Protein AF-J9E808-F1 (afdb_monomer_lite)

Foldseek 3Di:
DDPVVVVVCCVPQVDPVRDDPVRVFQPADADVVGDTHPVCCVVVVVVVVCVQVVDPLNPPDPPNADPLQVVLVVLDAVQLVCVVPPDVDQWAAQHNVDDDDIDGNVPRDHRDCCSVPD

pLDDT: mean 96.7, std 2.63, range [76.44, 98.75]

Organism: Wuchereria bancrofti (NCBI:txid6293)

Structure (mmCIF, N/CA/C/O backbone):
data_AF-J9E808-F1
#
_entry.id   AF-J9E808-F1
#
loop_
_atom_site.group_PDB
_atom_site.id
_atom_site.type_symbol
_atom_site.label_atom_id
_atom_site.label_alt_id
_atom_site.label_comp_id
_atom_site.label_asym_id
_atom_site.label_entity_id
_atom_site.label_seq_id
_atom_site.pdbx_PDB_ins_code
_atom_site.Cartn_x
_atom_site.Cartn_y
_atom_site.Cartn_z
_atom_site.occupancy
_atom_site.B_iso_or_equiv
_atom_site.auth_seq_id
_atom_site.auth_comp_id
_atom_site.auth_asym_id
_atom_site.auth_atom_id
_atom_site.pdbx_PDB_model_num
ATOM 1 N N . MET A 1 1 ? -7.429 -3.090 24.309 1.00 76.44 1 MET A N 1
ATOM 2 C CA . MET A 1 1 ? -7.972 -1.725 24.413 1.00 76.44 1 MET A CA 1
ATOM 3 C C . MET A 1 1 ? -7.744 -1.187 25.818 1.00 76.44 1 MET A C 1
ATOM 5 O O . MET A 1 1 ? -8.018 -1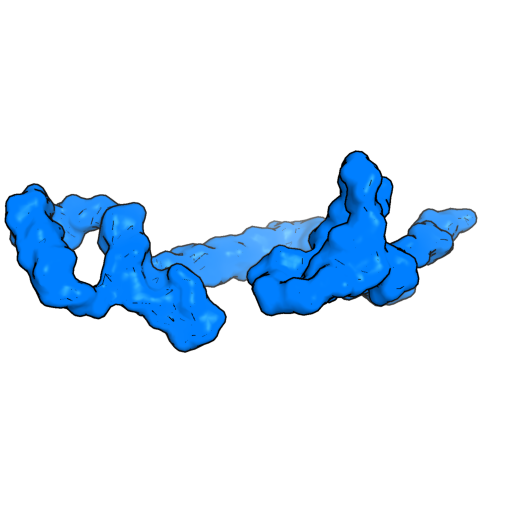.880 26.796 1.00 76.44 1 MET A O 1
ATOM 9 N N . ASN A 1 2 ? -7.256 0.044 25.931 1.00 91.25 2 ASN A N 1
ATOM 10 C CA . ASN A 1 2 ? -6.959 0.714 27.198 1.00 91.25 2 ASN A CA 1
ATOM 11 C C . ASN A 1 2 ? -8.243 0.952 28.056 1.00 91.25 2 ASN A C 1
ATOM 13 O O . ASN A 1 2 ? -9.251 1.420 27.516 1.00 91.25 2 ASN A O 1
ATOM 17 N N . PRO A 1 3 ? -8.252 0.650 29.376 1.00 93.75 3 PRO A N 1
ATOM 18 C CA . PRO A 1 3 ? -9.432 0.825 30.238 1.00 93.75 3 PRO A CA 1
ATOM 19 C C . PRO A 1 3 ? -9.959 2.262 30.337 1.00 93.75 3 PRO A C 1
ATOM 21 O O . PRO A 1 3 ? -11.172 2.467 30.358 1.00 93.75 3 PRO A O 1
ATOM 24 N N . GLN A 1 4 ? -9.071 3.257 30.361 1.00 96.25 4 GLN A N 1
ATOM 25 C CA . GLN A 1 4 ? -9.436 4.672 30.397 1.00 96.25 4 GLN A CA 1
ATOM 26 C C . GLN A 1 4 ? -10.139 5.100 29.098 1.00 96.25 4 GLN A C 1
ATOM 28 O O . GLN A 1 4 ? -11.104 5.862 29.147 1.00 96.25 4 GLN A O 1
ATOM 33 N N . ILE A 1 5 ? -9.713 4.572 27.943 1.00 95.19 5 ILE A N 1
ATOM 34 C CA . ILE A 1 5 ? -10.387 4.806 26.653 1.00 95.19 5 ILE A CA 1
ATOM 35 C C . ILE A 1 5 ? -11.804 4.221 26.672 1.00 95.19 5 ILE A C 1
ATOM 37 O O . ILE A 1 5 ? -12.753 4.905 26.294 1.00 95.19 5 ILE A O 1
ATOM 41 N N . ARG A 1 6 ? -11.979 2.998 27.191 1.00 94.69 6 ARG A N 1
ATOM 42 C CA . ARG A 1 6 ? -13.313 2.381 27.322 1.00 94.69 6 ARG A CA 1
ATOM 43 C C . ARG A 1 6 ? -14.262 3.211 28.183 1.00 94.69 6 ARG A C 1
ATOM 45 O O . ARG A 1 6 ? -15.428 3.365 27.830 1.00 94.69 6 ARG A O 1
ATOM 52 N N . ALA A 1 7 ? -13.768 3.746 29.300 1.00 96.81 7 ALA A N 1
ATOM 53 C CA . ALA A 1 7 ? -14.565 4.590 30.184 1.00 96.81 7 ALA A CA 1
ATOM 54 C C . ALA A 1 7 ? -15.035 5.873 29.476 1.00 96.81 7 ALA A C 1
ATOM 56 O O . ALA A 1 7 ? -16.212 6.219 29.564 1.00 96.81 7 ALA A O 1
ATOM 57 N N . LYS A 1 8 ? -14.151 6.527 28.709 1.00 96.94 8 LYS A N 1
ATOM 58 C CA . LYS A 1 8 ? -14.499 7.714 27.910 1.00 96.94 8 LYS A CA 1
ATOM 59 C C . LYS A 1 8 ? -15.523 7.403 26.819 1.00 96.94 8 LYS A C 1
ATOM 61 O O . LYS A 1 8 ? -16.490 8.143 26.677 1.00 96.94 8 LYS A O 1
ATOM 66 N N . LEU A 1 9 ? -15.361 6.292 26.095 1.00 97.06 9 LEU A N 1
ATOM 67 C CA . LEU A 1 9 ? -16.348 5.859 25.098 1.00 97.06 9 LEU A CA 1
ATOM 68 C C . LEU A 1 9 ? -17.723 5.640 25.730 1.00 97.06 9 LEU A C 1
ATOM 70 O O . LEU A 1 9 ? -18.720 6.123 25.203 1.00 97.06 9 LEU A O 1
ATOM 74 N N . LYS A 1 10 ? -17.779 4.980 26.893 1.00 97.19 10 LYS A N 1
ATOM 75 C CA . LYS A 1 10 ? -19.032 4.786 27.631 1.00 97.19 10 LYS A CA 1
ATOM 76 C C . LYS A 1 10 ? -19.655 6.113 28.073 1.00 97.19 10 LYS A C 1
ATOM 78 O O . LYS A 1 10 ? -20.869 6.246 28.011 1.00 97.19 10 LYS A O 1
ATOM 83 N N . GLN A 1 11 ? -18.853 7.086 28.501 1.00 98.00 11 GLN A N 1
ATOM 84 C CA . GLN A 1 11 ? -19.349 8.409 28.887 1.00 98.00 11 GLN A CA 1
ATOM 85 C C . GLN A 1 11 ? -19.963 9.170 27.702 1.00 98.00 11 GLN A C 1
ATOM 87 O O . GLN A 1 11 ? -20.990 9.817 27.871 1.00 98.00 11 GLN A O 1
ATOM 92 N N . ILE A 1 12 ? -19.336 9.101 26.525 1.00 97.62 12 ILE A N 1
ATOM 93 C CA . ILE A 1 12 ? -19.751 9.860 25.336 1.00 97.62 12 ILE A CA 1
ATOM 94 C C . ILE A 1 12 ? -20.926 9.179 24.623 1.00 97.62 12 ILE A C 1
ATOM 96 O O . ILE A 1 12 ? -21.923 9.826 24.318 1.00 97.62 12 ILE A O 1
ATOM 100 N N . TYR A 1 13 ? -20.822 7.874 24.372 1.00 97.94 13 TYR A N 1
ATOM 101 C CA . TYR A 1 13 ? -21.780 7.130 23.548 1.00 97.94 13 TYR A CA 1
ATOM 102 C C . TYR A 1 13 ? -22.829 6.365 24.367 1.00 97.94 13 TYR A C 1
ATOM 104 O O . TYR A 1 13 ? -23.860 5.960 23.832 1.00 97.94 13 TYR A O 1
ATOM 112 N N . GLY A 1 14 ? -22.604 6.151 25.667 1.00 97.88 14 GLY A N 1
ATOM 113 C CA . GLY A 1 14 ? -23.487 5.388 26.556 1.00 97.88 14 GLY A CA 1
ATOM 114 C C . GLY A 1 14 ? -23.393 3.873 26.356 1.00 97.88 14 GLY A C 1
ATOM 115 O O . GLY A 1 14 ? -23.169 3.135 27.318 1.00 97.88 14 GLY A O 1
ATOM 116 N N . THR A 1 15 ? -23.526 3.410 25.111 1.00 97.25 15 THR A N 1
ATOM 117 C CA . THR A 1 15 ? -23.461 1.994 24.722 1.00 97.25 15 THR A CA 1
ATOM 118 C C . THR A 1 15 ? -22.500 1.785 23.545 1.00 97.25 15 THR A C 1
ATOM 120 O O . THR A 1 15 ? -22.331 2.696 22.732 1.00 97.25 15 THR A O 1
ATOM 123 N N . PRO A 1 16 ? -21.873 0.599 23.417 1.00 95.56 16 PRO A N 1
ATOM 124 C CA . PRO A 1 16 ? -21.029 0.274 22.265 1.00 95.56 16 PRO A CA 1
ATOM 125 C C . PRO A 1 16 ? -21.755 0.380 20.916 1.00 95.56 16 PRO A C 1
ATOM 127 O O . PRO A 1 16 ? -21.148 0.819 19.949 1.00 95.56 16 PRO A O 1
ATOM 130 N N . ASP A 1 17 ? -23.054 0.067 20.863 1.00 97.50 17 ASP A N 1
ATOM 131 C CA . ASP A 1 17 ? -23.856 0.085 19.625 1.00 97.50 17 ASP A CA 1
ATOM 132 C C . ASP A 1 17 ? -23.998 1.478 18.993 1.00 97.50 17 ASP A C 1
ATOM 134 O O . ASP A 1 17 ? -24.355 1.601 17.825 1.00 97.50 17 ASP A O 1
ATOM 138 N N . LYS A 1 18 ? -23.749 2.537 19.771 1.00 98.00 18 LYS A N 1
ATOM 139 C CA . LYS A 1 18 ? -23.790 3.926 19.300 1.00 98.00 18 LYS A CA 1
ATOM 140 C C . LYS A 1 18 ? -22.427 4.448 18.856 1.00 98.00 18 LYS A C 1
ATOM 142 O O . LYS A 1 18 ? -22.361 5.563 18.354 1.00 98.00 18 LYS A O 1
ATOM 147 N N . VAL A 1 19 ? -21.351 3.691 19.079 1.00 97.81 19 VAL A N 1
ATOM 148 C CA . VAL A 1 19 ? -19.999 4.108 18.702 1.00 97.81 19 VAL A CA 1
ATOM 149 C C . VAL A 1 19 ? -19.882 4.086 17.183 1.00 97.81 19 VAL A C 1
ATOM 151 O O . VAL A 1 19 ? -20.104 3.056 16.549 1.00 97.81 19 VAL A O 1
ATOM 154 N N . ASP A 1 20 ? -19.490 5.217 16.602 1.00 98.12 20 ASP A N 1
ATO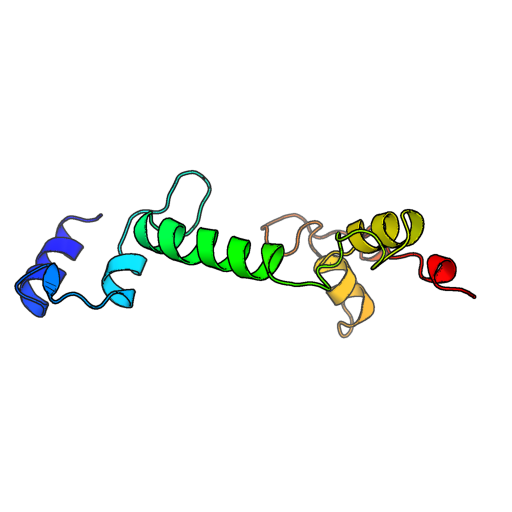M 155 C CA . ASP A 1 20 ? -19.231 5.307 15.168 1.00 98.12 20 ASP A CA 1
ATOM 156 C C . ASP A 1 20 ? -18.152 4.300 14.754 1.00 98.12 20 ASP A C 1
ATOM 158 O O . ASP A 1 20 ? -17.100 4.205 15.394 1.00 98.12 20 ASP A O 1
ATOM 162 N N . LEU A 1 21 ? -18.373 3.591 13.641 1.00 97.50 21 LEU A N 1
ATOM 163 C CA . LEU A 1 21 ? -17.460 2.552 13.145 1.00 97.50 21 LEU A CA 1
ATOM 164 C C . LEU A 1 21 ? -16.007 3.037 13.079 1.00 97.50 21 LEU A C 1
ATOM 166 O O . LEU A 1 21 ? -15.091 2.309 13.456 1.00 97.50 21 LEU A O 1
ATOM 170 N N . PHE A 1 22 ? -15.795 4.268 12.607 1.00 97.44 22 PHE A N 1
ATOM 171 C CA . PHE A 1 22 ? -14.452 4.816 12.463 1.00 97.44 22 PHE A CA 1
ATOM 172 C C . PHE A 1 22 ? -13.752 5.001 13.815 1.00 97.44 22 PHE A C 1
ATOM 174 O O . PHE A 1 22 ? -12.589 4.633 13.968 1.00 97.44 22 PHE A O 1
ATOM 181 N N . VAL A 1 23 ? -14.479 5.511 14.813 1.00 96.94 23 VAL A N 1
ATOM 182 C CA . VAL A 1 23 ? -13.974 5.695 16.179 1.00 96.94 23 VAL A CA 1
ATOM 183 C C . VAL A 1 23 ? -13.685 4.342 16.821 1.00 96.94 23 VAL A C 1
ATOM 185 O O . VAL A 1 23 ? -12.596 4.141 17.352 1.00 96.94 23 VAL A O 1
ATOM 188 N N . GLY A 1 24 ? -14.630 3.402 16.743 1.00 96.19 24 GLY A N 1
ATOM 189 C CA . GLY A 1 24 ? -14.471 2.063 17.306 1.00 96.19 24 GLY A CA 1
ATOM 190 C C . GLY A 1 24 ? -13.290 1.311 16.692 1.00 96.19 24 GLY A C 1
ATOM 191 O O . GLY A 1 24 ? -12.409 0.859 17.418 1.00 96.19 24 GLY A O 1
ATOM 192 N N . GLY A 1 25 ? -13.227 1.246 15.360 1.00 96.19 25 GLY A N 1
ATOM 193 C CA . GLY A 1 25 ? -12.195 0.498 14.640 1.00 96.19 25 GLY A CA 1
ATOM 194 C C . GLY A 1 25 ? -10.775 1.039 14.833 1.00 96.19 25 GLY A C 1
ATOM 195 O O . GLY A 1 25 ? -9.831 0.252 14.874 1.00 96.19 25 GLY A O 1
ATOM 196 N N . LEU A 1 26 ? -10.600 2.357 15.007 1.00 95.44 26 LEU A N 1
ATOM 197 C CA . LEU A 1 26 ? -9.289 2.951 15.310 1.00 95.44 26 LEU A CA 1
ATOM 198 C C . LEU A 1 26 ? -8.806 2.678 16.741 1.00 95.44 26 LEU A C 1
ATOM 200 O O . LEU A 1 26 ? -7.606 2.752 16.999 1.00 95.44 26 LEU A O 1
ATOM 204 N N . LEU A 1 27 ? -9.723 2.420 17.677 1.00 96.12 27 LEU A N 1
ATOM 205 C CA . LEU A 1 27 ? -9.402 2.233 19.097 1.00 96.12 27 LEU A CA 1
ATOM 206 C C . LEU A 1 27 ? -9.133 0.770 19.475 1.00 96.12 27 LEU A C 1
ATOM 208 O O . LEU A 1 27 ? -8.725 0.488 20.607 1.00 96.12 27 LEU A O 1
ATOM 212 N N . GLU A 1 28 ? -9.361 -0.156 18.549 1.00 95.62 28 GLU A N 1
ATOM 213 C CA . GLU A 1 28 ? -8.987 -1.555 18.704 1.00 95.62 28 GLU A CA 1
ATOM 214 C C . GLU A 1 28 ? -7.464 -1.740 18.705 1.00 95.62 28 GLU A C 1
ATOM 216 O O . GLU A 1 28 ? -6.724 -1.018 18.035 1.00 95.62 28 GLU A O 1
ATOM 221 N N . ASP A 1 29 ? -6.982 -2.745 19.442 1.00 95.62 29 ASP A N 1
ATOM 222 C CA . ASP A 1 29 ? -5.558 -3.077 19.408 1.00 95.62 29 ASP A CA 1
ATOM 223 C C . ASP A 1 29 ? -5.210 -3.714 18.048 1.00 95.62 29 ASP A C 1
ATOM 225 O O . ASP A 1 29 ? -5.986 -4.541 17.552 1.00 95.62 29 ASP A O 1
ATOM 229 N N . PRO A 1 30 ? -4.047 -3.395 17.452 1.00 96.81 30 PRO A N 1
ATOM 230 C CA . PRO A 1 30 ? -3.645 -3.980 16.181 1.00 96.81 30 PRO A CA 1
ATOM 231 C C . PRO A 1 30 ? -3.527 -5.508 16.220 1.00 96.81 30 PRO A C 1
ATOM 233 O O . PRO A 1 30 ? -3.065 -6.094 17.202 1.00 96.81 30 PRO A O 1
ATOM 236 N N . VAL A 1 31 ? -3.872 -6.161 15.108 1.00 96.56 31 VAL A N 1
ATOM 237 C CA . VAL A 1 31 ? -3.591 -7.592 14.906 1.00 96.56 31 VAL A CA 1
ATOM 238 C C . VAL A 1 31 ? -2.079 -7.858 14.835 1.00 96.56 31 VAL A C 1
ATOM 240 O O . VAL A 1 31 ? -1.287 -6.963 14.533 1.00 96.56 31 VAL A O 1
ATOM 243 N N . GLN A 1 32 ? -1.648 -9.103 15.076 1.00 95.88 32 GLN A N 1
ATOM 244 C CA . GLN A 1 32 ? -0.223 -9.456 15.008 1.00 95.88 32 GLN A CA 1
ATOM 245 C C . GLN A 1 32 ? 0.384 -9.084 13.648 1.00 95.88 32 GLN A C 1
ATOM 247 O O . GLN A 1 32 ? -0.125 -9.486 12.604 1.00 95.88 32 GLN A O 1
ATOM 252 N N . ARG A 1 33 ? 1.504 -8.346 13.673 1.00 93.75 33 ARG A N 1
ATOM 253 C CA . ARG A 1 33 ? 2.217 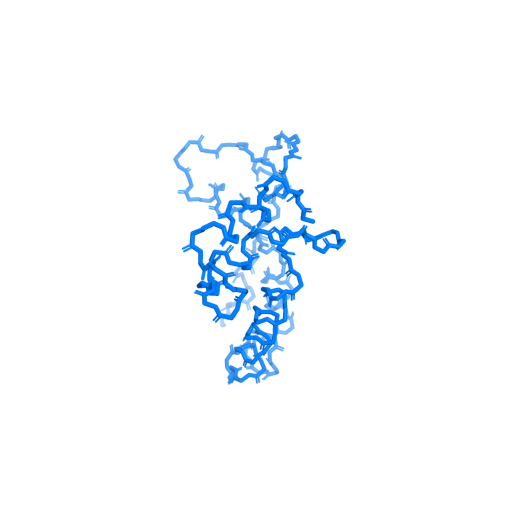-7.836 12.483 1.00 93.75 33 ARG A CA 1
ATOM 254 C C . ARG A 1 33 ? 1.382 -6.905 11.582 1.00 93.75 33 ARG A C 1
ATOM 256 O O . ARG A 1 33 ? 1.785 -6.655 10.449 1.00 93.75 33 ARG A O 1
ATOM 263 N N . GLY A 1 34 ? 0.255 -6.389 12.071 1.00 94.69 34 GLY A N 1
ATOM 264 C CA . GLY A 1 34 ? -0.574 -5.393 11.396 1.00 94.69 34 GLY A CA 1
ATOM 265 C C . GLY A 1 34 ? -0.590 -4.054 12.134 1.00 94.69 34 GLY A C 1
ATOM 266 O O . GLY A 1 34 ? -0.075 -3.928 13.241 1.00 94.69 34 GLY A O 1
ATOM 267 N N . PHE A 1 35 ? -1.208 -3.053 11.506 1.00 94.50 35 PHE A N 1
ATOM 268 C CA . PHE A 1 35 ? -1.369 -1.702 12.065 1.00 94.50 35 PHE A CA 1
ATOM 269 C C . PHE A 1 35 ? -2.821 -1.360 12.424 1.00 94.50 35 PHE A C 1
ATOM 271 O O . PHE A 1 35 ? -3.084 -0.281 12.941 1.00 94.50 35 PHE A O 1
ATOM 278 N N . ILE A 1 36 ? -3.761 -2.262 12.136 1.00 96.62 36 ILE A N 1
ATOM 279 C CA . ILE A 1 36 ? -5.200 -2.063 12.332 1.00 96.62 36 ILE A CA 1
ATOM 280 C C . ILE A 1 36 ? -5.783 -3.175 13.199 1.00 96.62 36 ILE A C 1
ATOM 282 O O . ILE A 1 36 ? -5.255 -4.292 13.221 1.00 96.62 36 ILE A O 1
ATOM 286 N N . GLY A 1 37 ? -6.873 -2.860 13.896 1.00 97.38 37 GLY A N 1
ATOM 287 C CA . GLY A 1 37 ? -7.622 -3.819 14.698 1.00 97.38 37 GLY A CA 1
ATOM 288 C C . GLY A 1 37 ? -8.406 -4.846 13.873 1.00 97.38 37 GLY A C 1
ATOM 289 O O . GLY A 1 37 ? -8.523 -4.716 12.647 1.00 97.38 37 GLY A O 1
ATOM 290 N N . PRO A 1 38 ? -8.934 -5.894 14.528 1.00 97.56 38 PRO A N 1
ATOM 291 C CA . PRO A 1 38 ? -9.654 -6.986 13.879 1.00 97.56 38 PRO A CA 1
ATOM 292 C C . PRO A 1 38 ? -10.871 -6.535 13.061 1.00 97.56 38 PRO A C 1
ATOM 294 O O . PRO A 1 38 ? -11.091 -7.083 11.980 1.00 97.56 38 PRO A O 1
ATOM 297 N N . THR A 1 39 ? -11.631 -5.530 13.507 1.00 97.38 39 THR A N 1
ATOM 298 C CA . THR A 1 39 ? -12.811 -5.047 12.773 1.00 97.38 39 THR A CA 1
ATOM 299 C C . THR A 1 39 ? -12.407 -4.443 11.433 1.00 97.38 39 THR A C 1
ATOM 301 O O . THR A 1 39 ? -12.926 -4.833 10.386 1.00 97.38 39 THR A O 1
ATOM 304 N N . PHE A 1 40 ? -11.417 -3.547 11.422 1.00 98.19 40 PHE A N 1
ATOM 305 C CA . PHE A 1 40 ? -10.908 -2.993 10.169 1.00 98.19 40 PHE A CA 1
ATOM 306 C C . PHE A 1 40 ? -10.181 -4.030 9.319 1.00 98.19 40 PHE A C 1
ATOM 308 O O . PHE A 1 40 ? -10.326 -3.986 8.102 1.00 98.19 40 PHE A O 1
ATOM 315 N N . ALA A 1 41 ? -9.471 -4.997 9.902 1.00 97.69 41 ALA A N 1
ATOM 316 C CA . ALA A 1 41 ? -8.887 -6.094 9.130 1.00 97.69 41 ALA A CA 1
ATOM 317 C C . ALA A 1 41 ? -9.967 -6.905 8.384 1.00 97.69 41 ALA A C 1
ATOM 319 O O . ALA A 1 41 ? -9.803 -7.211 7.202 1.00 97.69 41 ALA A O 1
ATOM 320 N N . CYS A 1 42 ? -11.096 -7.178 9.048 1.00 97.75 42 CYS A N 1
ATOM 321 C CA . CYS A 1 42 ? -12.251 -7.882 8.487 1.00 97.75 42 CYS A CA 1
ATOM 322 C C . CYS A 1 42 ? -12.982 -7.083 7.394 1.00 97.75 42 CYS A C 1
ATOM 324 O O . CYS A 1 42 ? -13.547 -7.664 6.474 1.00 97.75 42 CYS A O 1
ATOM 326 N N . ILE A 1 43 ? -12.960 -5.752 7.451 1.00 98.31 43 ILE A N 1
ATOM 327 C CA . ILE A 1 43 ? -13.589 -4.905 6.427 1.00 98.31 43 ILE A CA 1
ATOM 328 C C . ILE A 1 43 ? -12.638 -4.690 5.242 1.00 98.31 43 ILE A C 1
ATOM 330 O O . ILE A 1 43 ? -13.004 -4.914 4.086 1.00 98.31 43 ILE A O 1
ATOM 334 N N . ILE A 1 44 ? -11.405 -4.271 5.530 1.00 98.19 44 ILE A N 1
ATOM 335 C CA . ILE A 1 44 ? -10.411 -3.851 4.540 1.00 98.19 44 ILE A CA 1
ATOM 336 C C . ILE A 1 44 ? -9.905 -5.049 3.730 1.00 98.19 44 ILE A C 1
ATOM 338 O O . ILE A 1 44 ? -9.865 -4.974 2.503 1.00 98.19 44 ILE A O 1
ATOM 342 N N . GLY A 1 45 ? -9.561 -6.167 4.379 1.00 97.62 45 GLY A N 1
ATOM 343 C CA . GLY A 1 45 ? -8.992 -7.343 3.710 1.00 97.62 45 GLY A CA 1
ATOM 344 C C . GLY A 1 45 ? -9.895 -7.906 2.602 1.00 97.62 45 GLY A C 1
ATOM 345 O O . GLY A 1 45 ? -9.485 -7.927 1.439 1.00 97.62 45 GLY A O 1
ATOM 346 N N . PRO A 1 46 ? -11.146 -8.293 2.913 1.00 98.50 46 PRO A N 1
ATOM 347 C CA . PRO A 1 46 ? -12.107 -8.746 1.913 1.00 98.50 46 PRO A CA 1
ATOM 348 C C . PRO A 1 46 ? -12.425 -7.694 0.850 1.00 98.50 46 PRO A C 1
ATOM 350 O O . PRO A 1 46 ? -12.700 -8.057 -0.291 1.00 98.50 46 PRO A O 1
ATOM 353 N N . GLN A 1 47 ? -12.383 -6.398 1.179 1.00 98.69 47 GLN A N 1
ATOM 354 C CA . GLN A 1 47 ? -12.578 -5.356 0.173 1.00 98.69 47 GLN A CA 1
ATOM 355 C C . GLN A 1 47 ? -11.434 -5.329 -0.849 1.00 98.69 47 GLN A C 1
ATOM 357 O O . GLN A 1 47 ? -11.710 -5.337 -2.046 1.00 98.69 47 GLN A O 1
ATOM 362 N N . PHE A 1 48 ? -10.172 -5.367 -0.407 1.00 98.62 48 PHE A N 1
ATOM 363 C CA . PHE A 1 48 ? -9.021 -5.481 -1.312 1.00 98.62 48 PHE A CA 1
ATOM 364 C C . PHE A 1 48 ? -9.066 -6.768 -2.139 1.00 98.62 48 PHE A C 1
ATOM 366 O O . PHE A 1 48 ? -8.776 -6.732 -3.334 1.00 98.62 48 PHE A O 1
ATOM 373 N N . GLN A 1 49 ? -9.474 -7.888 -1.532 1.00 98.62 49 GLN A N 1
ATOM 374 C CA . GLN A 1 49 ? -9.652 -9.149 -2.247 1.00 98.62 49 GLN A CA 1
ATOM 375 C C . GLN A 1 49 ? -10.701 -9.021 -3.357 1.00 98.62 49 GLN A C 1
ATOM 377 O O . GLN A 1 49 ? -10.410 -9.364 -4.496 1.00 98.6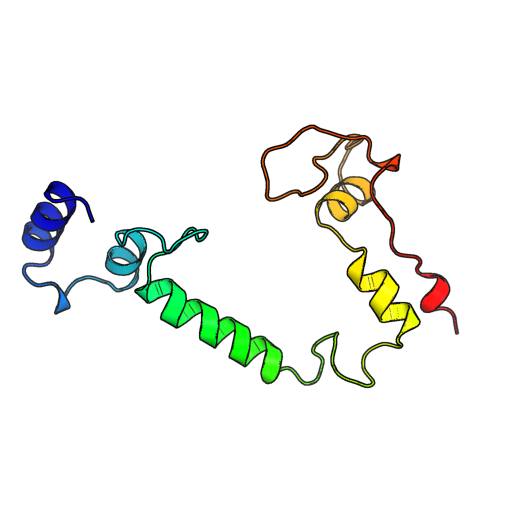2 49 GLN A O 1
ATOM 382 N N . ARG A 1 50 ? -11.899 -8.502 -3.054 1.00 98.75 50 ARG A N 1
ATOM 383 C CA . ARG A 1 50 ? -12.960 -8.320 -4.058 1.00 98.75 50 ARG A CA 1
ATOM 384 C C . ARG A 1 50 ? -12.522 -7.399 -5.192 1.00 98.75 50 ARG A C 1
ATOM 386 O O . ARG A 1 50 ? -12.825 -7.690 -6.341 1.00 98.75 50 ARG A O 1
ATOM 393 N N . THR A 1 51 ? -11.804 -6.317 -4.882 1.00 98.62 51 THR A N 1
ATOM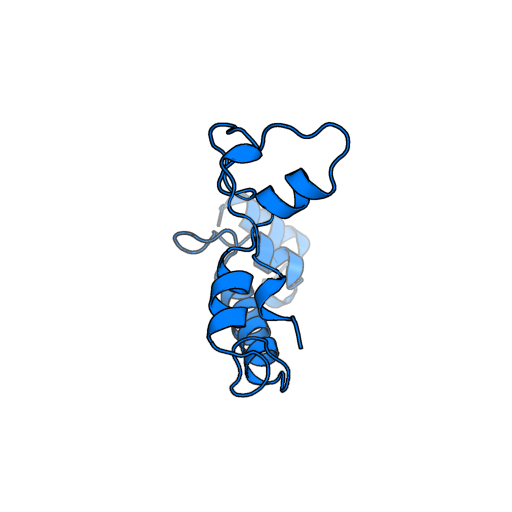 394 C CA . THR A 1 51 ? -11.271 -5.408 -5.905 1.00 98.62 51 THR A CA 1
ATOM 395 C C . THR A 1 51 ? -10.260 -6.113 -6.808 1.00 98.62 51 THR A C 1
ATOM 397 O O . THR A 1 51 ? -10.316 -5.934 -8.017 1.00 98.62 51 THR A O 1
ATOM 400 N N . ARG A 1 52 ? -9.367 -6.939 -6.248 1.00 98.50 52 ARG A N 1
ATOM 401 C CA . ARG A 1 52 ? -8.405 -7.731 -7.026 1.00 98.50 52 ARG A CA 1
ATOM 402 C C . ARG A 1 52 ? -9.098 -8.788 -7.887 1.00 98.50 52 ARG A C 1
ATOM 404 O O . ARG A 1 52 ? -8.881 -8.835 -9.089 1.00 98.50 52 ARG A O 1
ATOM 411 N N . ASP A 1 53 ? -9.907 -9.639 -7.260 1.00 98.38 53 ASP A N 1
ATOM 412 C CA . ASP A 1 53 ? -10.511 -10.816 -7.895 1.00 98.38 53 ASP A CA 1
ATOM 413 C C . ASP A 1 53 ? -11.601 -10.417 -8.909 1.00 98.38 53 ASP A C 1
ATOM 415 O O . ASP A 1 53 ? -11.858 -11.141 -9.867 1.00 98.38 53 ASP A O 1
ATOM 419 N N . GLY A 1 54 ? -12.244 -9.262 -8.706 1.00 98.31 54 GLY A N 1
ATOM 420 C CA . GLY A 1 54 ? -13.262 -8.708 -9.599 1.00 98.31 54 GLY A CA 1
ATOM 421 C C . GLY A 1 54 ? -12.716 -7.843 -10.740 1.00 98.31 54 GLY A C 1
ATOM 422 O O . GLY A 1 54 ? -13.487 -7.456 -11.619 1.00 98.31 54 GLY A O 1
ATOM 423 N N . ASP A 1 55 ? -11.419 -7.526 -10.750 1.00 98.62 55 ASP A N 1
ATOM 424 C CA . ASP A 1 55 ? -10.812 -6.727 -11.811 1.00 98.62 55 ASP A CA 1
ATOM 425 C C . ASP A 1 55 ? -10.354 -7.620 -12.968 1.00 98.62 55 ASP A C 1
ATOM 427 O O . ASP A 1 55 ? -9.362 -8.349 -12.893 1.00 98.62 55 ASP A O 1
ATOM 431 N N . ARG A 1 56 ? -11.067 -7.516 -14.094 1.00 98.31 56 ARG A N 1
ATOM 432 C CA . ARG A 1 56 ? -10.718 -8.220 -15.333 1.00 98.31 56 ARG A CA 1
ATOM 433 C C . ARG A 1 56 ? -9.303 -7.881 -15.813 1.00 98.31 56 ARG A C 1
ATOM 435 O O . ARG A 1 56 ? -8.655 -8.740 -16.407 1.00 98.31 56 ARG A O 1
ATOM 442 N N . PHE A 1 57 ? -8.828 -6.666 -15.558 1.00 98.31 57 PHE A N 1
ATOM 443 C CA . PHE A 1 57 ? -7.514 -6.171 -15.958 1.00 98.31 57 PHE A CA 1
ATOM 444 C C . PHE A 1 57 ? -6.472 -6.233 -14.839 1.00 98.31 57 PHE A C 1
ATOM 446 O O . PHE A 1 57 ? -5.401 -5.640 -14.986 1.00 98.31 57 PHE A O 1
ATOM 453 N N . TYR A 1 58 ? -6.741 -6.966 -13.750 1.00 98.50 58 TYR A N 1
ATOM 454 C CA . TYR A 1 58 ? -5.742 -7.162 -12.709 1.00 98.50 58 TYR A CA 1
ATOM 455 C C . TYR A 1 58 ? -4.441 -7.676 -13.331 1.00 98.50 58 TYR A C 1
ATOM 457 O O . TYR A 1 58 ? -4.450 -8.634 -14.102 1.00 98.50 58 TYR A O 1
ATOM 465 N N . TYR A 1 59 ? -3.321 -7.019 -13.027 1.00 98.06 59 TYR A N 1
ATOM 466 C CA . TYR A 1 59 ? -2.095 -7.157 -13.820 1.00 98.0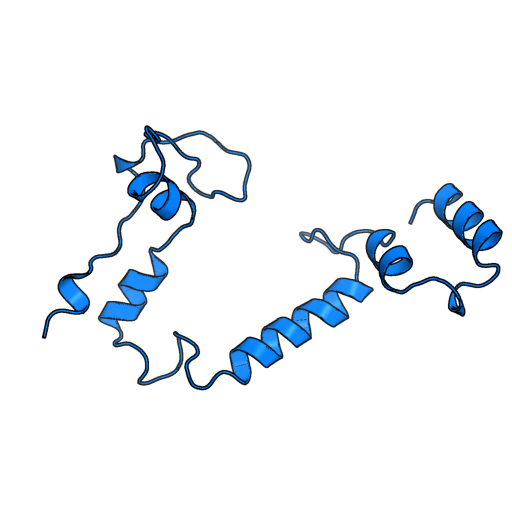6 59 TYR A CA 1
ATOM 467 C C . TYR A 1 59 ? -1.540 -8.589 -13.875 1.00 98.06 59 TYR A C 1
ATOM 469 O O . TYR A 1 59 ? -0.876 -8.937 -14.844 1.00 98.06 59 TYR A O 1
ATOM 477 N N . GLU A 1 60 ? -1.817 -9.430 -12.874 1.00 97.75 60 GLU A N 1
ATOM 478 C CA . GLU A 1 60 ? -1.382 -10.835 -12.854 1.00 97.75 60 GLU A CA 1
ATOM 479 C C . GLU A 1 60 ? -2.334 -11.790 -13.591 1.00 97.75 60 GLU A C 1
ATOM 481 O O . GLU A 1 60 ? -2.022 -12.977 -13.715 1.00 97.75 60 GLU A O 1
ATOM 486 N N . ASN A 1 61 ? -3.475 -11.306 -14.090 1.00 98.00 61 ASN A N 1
ATOM 487 C CA . ASN A 1 61 ? -4.409 -12.135 -14.840 1.00 98.00 61 ASN A CA 1
ATOM 488 C C . ASN A 1 61 ? -3.775 -12.612 -16.161 1.00 98.00 61 ASN A C 1
ATOM 490 O O . ASN A 1 61 ? -3.078 -11.845 -16.840 1.00 98.00 61 ASN A O 1
ATOM 494 N N . PRO A 1 62 ? -4.039 -13.865 -16.580 1.00 97.06 62 PRO A N 1
ATOM 495 C CA . PRO A 1 62 ? -3.551 -14.384 -17.851 1.00 97.06 62 PRO A CA 1
ATOM 496 C C . PRO A 1 62 ? -3.967 -13.500 -19.032 1.00 97.06 62 PRO A C 1
ATOM 498 O O . PRO A 1 62 ? -5.126 -13.112 -19.152 1.00 97.06 62 PRO A O 1
ATOM 501 N N . GLY A 1 63 ? -3.020 -13.210 -19.923 1.00 95.69 63 GLY A N 1
ATOM 502 C CA . GLY A 1 63 ? -3.270 -12.425 -21.133 1.00 95.69 63 GLY A CA 1
ATOM 503 C C . GLY A 1 63 ? -3.193 -10.905 -20.961 1.00 95.69 63 GLY A C 1
ATOM 504 O O . GLY A 1 63 ? -3.222 -10.215 -21.973 1.00 95.69 63 GLY A O 1
ATOM 505 N N . ILE A 1 64 ? -3.044 -10.375 -19.737 1.00 98.00 64 ILE A N 1
ATOM 506 C CA . ILE A 1 64 ? -2.832 -8.929 -19.522 1.00 98.00 64 ILE A CA 1
ATOM 507 C C . ILE A 1 64 ? -1.387 -8.531 -19.834 1.00 98.00 64 ILE A C 1
ATOM 509 O O . ILE A 1 64 ? -1.146 -7.590 -20.584 1.00 98.00 64 ILE A O 1
ATOM 513 N N . PHE A 1 65 ? -0.426 -9.279 -19.293 1.00 98.25 65 PHE A N 1
ATOM 514 C CA . PHE A 1 65 ? 0.998 -9.100 -19.563 1.00 98.25 65 PHE A CA 1
ATOM 515 C C . PHE A 1 65 ? 1.651 -10.436 -19.910 1.00 98.25 65 PHE A C 1
ATOM 517 O O . PHE A 1 65 ? 1.241 -11.503 -19.444 1.00 98.25 65 PHE A O 1
ATOM 524 N N . THR A 1 66 ? 2.716 -10.384 -20.711 1.00 97.88 66 THR A N 1
ATOM 525 C CA . THR A 1 66 ? 3.560 -11.559 -20.944 1.00 97.88 66 THR A CA 1
ATOM 526 C C . THR A 1 66 ? 4.334 -11.923 -19.677 1.00 97.88 66 THR A C 1
ATOM 528 O O . THR A 1 66 ? 4.564 -11.099 -18.788 1.00 97.88 66 THR A O 1
ATOM 531 N N . ARG A 1 67 ? 4.828 -13.164 -19.595 1.00 97.56 67 ARG A N 1
ATOM 532 C CA . ARG A 1 67 ? 5.675 -13.593 -18.470 1.00 97.56 67 ARG A CA 1
ATOM 533 C C . ARG A 1 67 ? 6.916 -12.708 -18.297 1.00 97.56 67 ARG A C 1
ATOM 535 O O . ARG A 1 67 ? 7.307 -12.438 -17.165 1.00 97.56 67 ARG A O 1
ATOM 542 N N . ALA A 1 68 ? 7.527 -12.273 -19.401 1.00 97.88 68 ALA A N 1
ATOM 543 C CA . ALA A 1 68 ? 8.692 -11.391 -19.369 1.00 97.88 68 ALA A CA 1
ATOM 544 C C . ALA A 1 68 ? 8.332 -10.020 -18.780 1.00 97.88 68 ALA A C 1
ATOM 546 O O . ALA A 1 68 ? 9.026 -9.533 -17.895 1.00 97.88 68 ALA A O 1
ATOM 547 N N . GLN A 1 69 ? 7.204 -9.449 -19.198 1.00 98.38 69 GLN A N 1
ATOM 548 C CA . GLN A 1 69 ? 6.689 -8.185 -18.673 1.00 98.38 69 GLN A CA 1
ATOM 549 C C . GLN A 1 69 ? 6.345 -8.276 -17.177 1.00 98.38 69 GLN A C 1
ATOM 551 O O . GLN A 1 69 ? 6.730 -7.402 -16.405 1.00 98.38 69 GLN A O 1
ATOM 556 N N . LEU A 1 70 ? 5.711 -9.366 -16.727 1.00 98.25 70 LEU A N 1
ATOM 557 C CA . LEU A 1 70 ? 5.399 -9.583 -15.307 1.00 98.25 70 LEU A CA 1
ATOM 558 C C . LEU A 1 70 ? 6.645 -9.660 -14.417 1.00 98.25 70 LEU A C 1
ATOM 560 O O . LEU A 1 70 ? 6.629 -9.158 -13.292 1.00 98.25 70 LEU A O 1
ATOM 564 N N . ILE A 1 71 ? 7.728 -10.275 -14.907 1.00 98.19 71 ILE A N 1
ATOM 565 C CA . ILE A 1 71 ? 9.012 -10.301 -14.191 1.00 98.19 71 ILE A CA 1
ATOM 566 C C . ILE A 1 71 ? 9.534 -8.877 -13.985 1.00 98.19 71 ILE A C 1
ATOM 568 O O . ILE A 1 71 ? 10.007 -8.564 -12.895 1.00 98.19 71 ILE A O 1
ATOM 572 N N . GLU A 1 72 ? 9.413 -8.011 -14.992 1.00 98.38 72 GLU A N 1
ATOM 573 C CA . GLU A 1 72 ? 9.855 -6.618 -14.897 1.00 98.38 72 GLU A CA 1
ATOM 574 C C . GLU A 1 72 ? 8.937 -5.767 -14.006 1.00 98.38 72 GLU A C 1
ATOM 576 O O . GLU A 1 72 ? 9.441 -5.035 -13.156 1.00 98.38 72 GLU A O 1
ATOM 581 N N . ILE A 1 73 ? 7.608 -5.920 -14.093 1.00 98.06 73 ILE A N 1
ATOM 582 C CA . ILE A 1 73 ? 6.650 -5.221 -13.210 1.00 98.06 73 ILE A CA 1
ATOM 583 C C . ILE A 1 73 ? 6.931 -5.539 -11.736 1.00 98.06 73 ILE A C 1
ATOM 585 O O . ILE A 1 73 ? 6.925 -4.639 -10.896 1.00 98.06 73 ILE A O 1
ATOM 589 N N . ARG A 1 74 ? 7.247 -6.795 -11.399 1.00 97.31 74 ARG A N 1
ATOM 590 C CA . ARG A 1 74 ? 7.562 -7.210 -10.018 1.00 97.31 74 ARG A CA 1
ATOM 591 C C . ARG A 1 74 ? 8.863 -6.622 -9.462 1.00 97.31 74 ARG A C 1
ATOM 593 O O . ARG A 1 74 ? 9.072 -6.685 -8.254 1.00 97.31 74 ARG A O 1
ATOM 600 N N . LYS A 1 75 ? 9.730 -6.039 -10.300 1.00 97.56 75 LYS A N 1
ATOM 601 C CA . LYS A 1 75 ? 10.906 -5.273 -9.840 1.00 97.56 75 LYS A CA 1
ATOM 602 C C . LYS A 1 75 ? 10.552 -3.853 -9.400 1.00 97.56 75 LYS A C 1
ATOM 604 O O . LYS A 1 75 ? 11.389 -3.194 -8.781 1.00 97.56 75 LYS A O 1
ATOM 609 N N . SER A 1 76 ? 9.354 -3.368 -9.736 1.00 97.06 76 SER A N 1
ATOM 610 C CA . SER A 1 76 ? 8.906 -2.032 -9.351 1.00 97.06 76 SER A CA 1
ATOM 611 C C . SER A 1 76 ? 8.941 -1.851 -7.831 1.00 97.06 76 SER A C 1
ATOM 613 O O . SER A 1 76 ? 8.679 -2.765 -7.049 1.00 97.06 76 SER A O 1
ATOM 615 N N . SER A 1 77 ? 9.311 -0.650 -7.398 1.00 97.62 77 SER A N 1
ATOM 616 C CA . SER A 1 77 ? 9.307 -0.273 -5.988 1.00 97.62 77 SER A CA 1
ATOM 617 C C . SER A 1 77 ? 9.051 1.221 -5.859 1.00 97.62 77 SER A C 1
ATOM 619 O O . SER A 1 77 ? 9.453 2.004 -6.722 1.00 97.62 77 SER A O 1
ATOM 621 N N . PHE A 1 78 ? 8.426 1.637 -4.757 1.00 97.12 78 PHE A N 1
ATOM 622 C CA . PHE A 1 78 ? 8.228 3.063 -4.487 1.00 97.12 78 PHE A CA 1
ATOM 623 C C . PHE A 1 78 ? 9.571 3.800 -4.339 1.00 97.12 78 PHE A C 1
ATOM 625 O O . PHE A 1 78 ? 9.711 4.936 -4.772 1.00 97.12 78 PHE A O 1
ATOM 632 N N . SER A 1 79 ? 10.603 3.121 -3.828 1.00 97.69 79 SER A N 1
ATOM 633 C CA . SER A 1 79 ? 11.970 3.650 -3.782 1.00 97.69 79 SER A CA 1
ATOM 634 C C . SER A 1 79 ? 12.520 3.966 -5.177 1.00 97.69 79 SER A C 1
ATOM 636 O O . SER A 1 79 ? 13.142 5.009 -5.359 1.00 97.69 79 SER A O 1
ATOM 638 N N . ARG A 1 80 ? 12.267 3.109 -6.178 1.00 97.81 80 ARG A N 1
ATOM 639 C CA . ARG A 1 80 ? 12.659 3.382 -7.570 1.00 97.81 80 ARG A CA 1
ATOM 640 C C . ARG A 1 80 ? 11.874 4.549 -8.157 1.00 97.81 80 ARG A C 1
ATOM 642 O O . ARG A 1 80 ? 12.484 5.419 -8.767 1.00 97.81 80 ARG A O 1
ATOM 649 N N . LEU A 1 81 ? 10.565 4.605 -7.899 1.00 97.31 81 LEU A N 1
ATOM 650 C CA . LEU A 1 81 ? 9.704 5.709 -8.332 1.00 97.31 81 LEU A CA 1
ATOM 651 C C . LEU A 1 81 ? 10.251 7.065 -7.859 1.00 97.31 81 LEU A C 1
ATOM 653 O O . LEU A 1 81 ? 10.348 7.994 -8.659 1.00 97.31 81 LEU A O 1
ATOM 657 N N . LEU A 1 82 ? 10.659 7.154 -6.589 1.00 97.06 82 LEU A N 1
ATOM 658 C CA . LEU A 1 82 ? 11.280 8.355 -6.025 1.00 97.06 82 LEU A CA 1
ATOM 659 C C . LEU A 1 82 ? 12.630 8.678 -6.679 1.00 97.06 82 LEU A C 1
ATOM 661 O O . LEU A 1 82 ? 12.909 9.840 -6.940 1.00 97.06 82 LEU A O 1
ATOM 665 N N . CYS A 1 83 ? 13.458 7.672 -6.962 1.00 97.81 83 CYS A N 1
ATOM 666 C CA . CYS A 1 83 ? 14.743 7.877 -7.630 1.00 97.81 83 CYS A CA 1
ATOM 667 C C . CYS A 1 83 ? 14.616 8.346 -9.089 1.00 97.81 83 CYS A C 1
ATOM 669 O O . CYS A 1 83 ? 15.499 9.049 -9.567 1.00 97.81 83 CYS A O 1
ATOM 671 N N . ASP A 1 84 ? 13.581 7.916 -9.817 1.00 97.06 84 ASP A N 1
ATOM 672 C CA . ASP A 1 84 ? 13.371 8.306 -11.221 1.00 97.06 84 ASP A CA 1
ATOM 673 C C . ASP A 1 84 ? 12.731 9.689 -11.373 1.00 97.06 84 ASP A C 1
ATOM 675 O O . ASP A 1 84 ? 12.973 10.358 -12.372 1.00 97.06 84 ASP A O 1
ATOM 679 N N . ASN A 1 85 ? 11.901 10.105 -10.409 1.00 97.25 85 ASN A N 1
ATOM 680 C CA . ASN A 1 85 ? 11.012 11.264 -10.570 1.00 97.25 85 ASN A CA 1
ATOM 681 C C . ASN A 1 85 ? 11.178 12.335 -9.483 1.00 97.25 85 ASN A C 1
ATOM 683 O O . ASN A 1 85 ? 10.492 13.351 -9.522 1.00 97.25 85 ASN A O 1
ATOM 687 N N . GLY A 1 86 ? 12.014 12.096 -8.473 1.00 95.25 86 GLY A N 1
ATOM 688 C CA . GLY A 1 86 ? 12.215 13.025 -7.367 1.00 95.25 86 GLY A CA 1
ATOM 689 C C . GLY A 1 86 ? 13.302 14.056 -7.648 1.00 95.25 86 GLY A C 1
ATOM 690 O O . GLY A 1 86 ? 14.394 13.713 -8.105 1.00 95.25 86 GLY A O 1
ATOM 691 N N . ASP A 1 87 ? 13.044 15.308 -7.279 1.00 94.75 87 ASP A N 1
ATOM 692 C CA . ASP A 1 87 ? 14.013 16.394 -7.415 1.00 94.75 87 ASP A CA 1
ATOM 693 C C . ASP A 1 87 ? 15.242 16.154 -6.530 1.00 94.75 87 ASP A C 1
ATOM 695 O O . ASP A 1 87 ? 15.154 16.115 -5.301 1.00 94.75 87 ASP A O 1
ATOM 699 N N . ASN A 1 88 ? 16.413 16.010 -7.156 1.00 94.50 88 ASN A N 1
ATOM 700 C CA . ASN A 1 88 ? 17.700 15.810 -6.480 1.00 94.50 88 ASN A CA 1
ATOM 701 C C . ASN A 1 88 ? 17.732 14.623 -5.487 1.00 94.50 88 ASN A C 1
ATOM 703 O O . ASN A 1 88 ? 18.563 14.590 -4.572 1.00 94.50 88 ASN A O 1
ATOM 707 N N . ILE A 1 89 ? 16.870 13.614 -5.669 1.00 96.81 89 ILE A N 1
ATOM 708 C CA . ILE A 1 89 ? 16.877 12.395 -4.850 1.00 96.81 89 ILE A CA 1
ATOM 709 C C . ILE A 1 89 ? 17.943 11.430 -5.376 1.00 96.81 89 ILE A C 1
ATOM 711 O O . ILE A 1 89 ? 17.800 10.815 -6.426 1.00 96.81 89 ILE A O 1
ATOM 715 N N . SER A 1 90 ? 19.017 11.253 -4.605 1.00 97.06 90 SER A N 1
ATOM 716 C CA . SER A 1 90 ? 20.108 10.315 -4.926 1.00 97.06 90 SER A CA 1
ATOM 717 C C . SER A 1 90 ? 20.184 9.110 -3.986 1.00 97.06 90 SER A C 1
ATOM 719 O O . SER A 1 90 ? 20.876 8.129 -4.280 1.00 97.06 90 SER A O 1
ATOM 721 N N . ARG A 1 91 ? 19.480 9.163 -2.849 1.00 97.81 91 ARG A N 1
ATOM 722 C CA . ARG A 1 91 ? 19.459 8.099 -1.843 1.00 97.81 91 ARG A CA 1
ATOM 723 C C . ARG A 1 91 ? 18.053 7.873 -1.312 1.00 97.81 91 ARG A C 1
ATOM 725 O O . ARG A 1 91 ? 17.334 8.826 -1.033 1.00 97.81 91 ARG A O 1
ATOM 732 N N . VAL A 1 92 ? 17.705 6.607 -1.115 1.00 97.56 92 VAL A N 1
ATOM 733 C CA . VAL A 1 92 ? 16.391 6.143 -0.642 1.00 97.56 92 VAL A CA 1
ATOM 734 C C . VAL A 1 92 ? 16.569 4.910 0.249 1.00 97.56 92 VAL A C 1
ATOM 736 O O . VAL A 1 92 ? 17.580 4.214 0.121 1.00 97.56 92 VAL A O 1
ATOM 739 N N . PRO A 1 93 ? 15.627 4.582 1.147 1.00 97.25 93 PRO A N 1
ATOM 740 C CA . PRO A 1 93 ? 15.623 3.265 1.778 1.00 97.25 93 PRO A CA 1
ATOM 741 C C . PRO A 1 93 ? 15.312 2.185 0.729 1.00 97.25 93 PRO A C 1
ATOM 743 O O . PRO A 1 93 ? 14.624 2.442 -0.261 1.00 97.25 93 PRO A O 1
ATOM 746 N N . ARG A 1 94 ? 15.775 0.948 0.947 1.00 95.62 94 ARG A N 1
ATOM 747 C CA . ARG A 1 94 ? 15.450 -0.176 0.044 1.00 95.62 94 ARG A CA 1
ATOM 748 C C . ARG A 1 94 ? 13.944 -0.465 -0.006 1.00 95.62 94 ARG A C 1
ATOM 750 O O . ARG A 1 94 ? 13.413 -0.731 -1.076 1.00 95.62 94 ARG A O 1
ATOM 757 N N . GLU A 1 95 ? 13.274 -0.399 1.141 1.00 95.69 95 GLU A N 1
ATOM 758 C CA . GLU A 1 95 ? 11.827 -0.576 1.282 1.00 95.69 95 GLU A CA 1
ATOM 759 C C . GLU A 1 95 ? 11.222 0.735 1.805 1.00 95.69 95 GLU A C 1
ATOM 761 O O . GLU A 1 95 ? 11.356 1.041 2.985 1.00 95.69 95 GLU A O 1
ATOM 766 N N . ALA A 1 96 ? 10.562 1.520 0.946 1.00 95.81 96 ALA A N 1
ATOM 767 C CA . ALA A 1 96 ? 10.089 2.873 1.282 1.00 95.81 96 ALA A CA 1
ATOM 768 C C . ALA A 1 96 ? 9.136 2.966 2.487 1.00 95.81 96 ALA A C 1
ATOM 770 O O . ALA A 1 96 ? 9.094 3.992 3.156 1.00 95.81 96 ALA A O 1
ATOM 771 N N . PHE A 1 97 ? 8.388 1.900 2.780 1.00 95.19 97 PHE A N 1
ATOM 772 C CA . PHE A 1 97 ? 7.449 1.856 3.907 1.00 95.19 97 PHE A CA 1
ATOM 773 C C . PHE A 1 97 ? 8.080 1.365 5.217 1.00 95.19 97 PHE A C 1
ATOM 775 O O . PHE A 1 97 ? 7.378 1.204 6.214 1.00 95.19 97 PHE A O 1
ATOM 782 N N . ARG A 1 98 ? 9.391 1.095 5.233 1.00 93.50 98 ARG A N 1
ATOM 783 C CA . ARG A 1 98 ? 10.128 0.678 6.427 1.00 93.50 98 ARG A CA 1
ATOM 784 C C . ARG A 1 98 ? 11.212 1.688 6.759 1.00 93.50 98 ARG A C 1
ATOM 786 O O . ARG A 1 98 ? 11.892 2.215 5.883 1.00 93.50 98 ARG A O 1
ATOM 793 N N . ILE A 1 99 ? 11.412 1.903 8.054 1.00 90.75 99 ILE A N 1
ATOM 794 C CA . ILE A 1 99 ? 12.563 2.658 8.541 1.00 90.75 99 ILE A CA 1
ATOM 795 C C . ILE A 1 99 ? 13.803 1.792 8.319 1.00 90.75 99 ILE A C 1
ATOM 797 O O . ILE A 1 99 ? 13.850 0.638 8.746 1.00 90.75 99 ILE A O 1
ATOM 801 N N . GLY A 1 100 ? 14.805 2.339 7.641 1.00 91.19 100 GLY A N 1
ATOM 802 C CA . GLY A 1 100 ? 16.012 1.603 7.301 1.00 91.19 100 GLY A CA 1
ATOM 803 C C . GLY A 1 100 ? 17.120 2.508 6.788 1.00 91.19 100 GLY A C 1
ATOM 804 O O . GLY A 1 100 ? 16.951 3.718 6.641 1.00 91.19 100 GLY A O 1
ATOM 805 N N . GLN A 1 101 ? 18.278 1.907 6.523 1.00 94.06 101 GLN A N 1
ATOM 806 C CA . GLN A 1 101 ? 19.426 2.630 5.990 1.00 94.06 101 GLN A CA 1
ATOM 807 C C . GLN A 1 101 ? 19.166 3.123 4.562 1.00 94.06 101 GLN A C 1
ATOM 809 O O . GLN A 1 101 ? 18.609 2.410 3.724 1.00 94.06 101 GLN A O 1
ATOM 814 N N . MET A 1 102 ? 19.637 4.337 4.287 1.00 96.88 102 MET A N 1
ATOM 815 C CA . MET A 1 102 ? 19.563 4.960 2.970 1.00 96.88 102 MET A CA 1
ATOM 816 C C . MET A 1 102 ? 20.656 4.399 2.058 1.00 96.88 102 MET A C 1
ATOM 818 O O . MET A 1 102 ? 21.846 4.504 2.367 1.00 96.88 102 MET A O 1
ATOM 822 N N . ILE A 1 103 ? 20.269 3.873 0.902 1.00 97.50 103 ILE A N 1
ATOM 823 C CA . ILE A 1 103 ? 21.171 3.351 -0.131 1.00 97.50 103 ILE A CA 1
ATOM 824 C C . ILE A 1 103 ? 21.135 4.237 -1.375 1.00 97.50 103 ILE A C 1
ATOM 826 O O . ILE A 1 103 ? 20.236 5.060 -1.527 1.00 97.50 103 ILE A O 1
ATOM 830 N N . SER A 1 104 ? 22.138 4.108 -2.243 1.00 97.94 104 SER A N 1
ATOM 831 C CA . SER A 1 104 ? 22.182 4.870 -3.495 1.00 97.94 104 SER A CA 1
ATOM 832 C C . SER A 1 104 ? 21.072 4.419 -4.444 1.00 97.94 104 SER A C 1
ATOM 834 O O . SER A 1 104 ? 20.814 3.221 -4.574 1.00 97.94 104 SER A O 1
ATOM 836 N N . CYS A 1 105 ? 20.468 5.362 -5.170 1.00 97.69 105 CYS A N 1
ATOM 837 C CA . CYS A 1 105 ? 19.500 5.074 -6.230 1.00 97.69 105 CYS A CA 1
ATOM 838 C C . CYS A 1 105 ? 20.050 4.139 -7.321 1.00 97.69 105 CYS A C 1
ATOM 840 O O . CYS A 1 105 ? 19.279 3.412 -7.945 1.00 97.69 105 CYS A O 1
ATOM 842 N N . ALA A 1 106 ? 21.372 4.098 -7.518 1.00 97.19 106 ALA A N 1
ATOM 843 C CA . ALA A 1 106 ? 22.025 3.167 -8.441 1.00 97.19 106 ALA A CA 1
ATOM 844 C C . ALA A 1 106 ? 21.911 1.691 -8.006 1.00 97.19 106 ALA A C 1
ATOM 846 O O . ALA A 1 106 ? 22.083 0.790 -8.818 1.00 97.19 106 ALA A O 1
ATOM 847 N N . GLN A 1 107 ? 21.622 1.428 -6.727 1.00 97.19 107 GLN A N 1
ATOM 848 C CA . GLN A 1 107 ? 21.473 0.078 -6.170 1.00 97.19 107 GLN A CA 1
ATOM 849 C C . GLN A 1 107 ? 20.011 -0.402 -6.148 1.00 97.19 107 GLN A C 1
ATOM 851 O O . GLN A 1 107 ? 19.732 -1.504 -5.663 1.00 97.19 107 GLN A O 1
ATOM 856 N N . ILE A 1 108 ? 19.074 0.428 -6.616 1.00 97.69 108 ILE A N 1
ATOM 857 C CA . ILE A 1 108 ? 17.653 0.098 -6.711 1.00 97.69 108 ILE A CA 1
ATOM 858 C C . ILE A 1 108 ? 17.361 -0.422 -8.118 1.00 97.69 108 ILE A C 1
ATOM 860 O O . ILE A 1 108 ? 17.602 0.280 -9.100 1.00 97.69 108 ILE A O 1
ATOM 864 N N . SER A 1 109 ? 16.812 -1.636 -8.201 1.00 96.81 109 SER A N 1
ATOM 865 C CA . SER A 1 109 ? 16.430 -2.273 -9.462 1.00 96.81 109 SER A CA 1
ATOM 866 C C . SER A 1 109 ? 15.514 -1.382 -10.304 1.00 96.81 109 SER A C 1
ATOM 868 O O . SER A 1 109 ? 14.603 -0.740 -9.781 1.00 96.81 109 SER A O 1
ATOM 870 N N . GLN A 1 110 ? 15.749 -1.385 -11.614 1.00 97.06 110 GLN A N 1
ATOM 871 C CA . GLN A 1 110 ? 14.929 -0.707 -12.616 1.00 97.06 110 GLN A CA 1
ATOM 872 C C . GLN A 1 110 ? 14.105 -1.727 -13.408 1.00 97.06 110 GLN A C 1
ATOM 874 O O . GLN A 1 110 ? 14.480 -2.898 -13.513 1.00 97.06 110 GLN A O 1
ATOM 879 N N . ILE A 1 111 ? 12.979 -1.267 -13.950 1.00 97.19 111 ILE A N 1
ATOM 880 C CA . ILE A 1 111 ? 12.144 -2.035 -14.877 1.00 97.19 111 ILE A CA 1
ATOM 881 C C . ILE A 1 111 ? 12.816 -1.999 -16.253 1.00 97.19 111 ILE A C 1
ATOM 883 O O . ILE A 1 111 ? 13.115 -0.920 -16.761 1.00 97.19 111 ILE A O 1
ATOM 887 N N . ASP A 1 112 ? 13.023 -3.158 -16.877 1.00 97.75 112 ASP A N 1
ATOM 888 C CA . ASP A 1 112 ? 13.468 -3.228 -18.270 1.00 97.75 112 ASP A CA 1
ATOM 889 C C . ASP A 1 112 ? 12.274 -3.080 -19.230 1.00 97.75 112 ASP A C 1
ATOM 891 O O . ASP A 1 112 ? 11.572 -4.042 -19.551 1.00 97.75 112 ASP A O 1
ATOM 895 N N . LEU A 1 113 ? 12.052 -1.859 -19.723 1.00 97.50 113 LEU A N 1
ATOM 896 C CA . LEU A 1 113 ? 10.962 -1.562 -20.659 1.00 97.50 113 LEU A CA 1
ATOM 897 C C . LEU A 1 113 ? 11.177 -2.144 -22.065 1.00 97.50 113 LEU A C 1
ATOM 899 O O . LEU A 1 113 ? 10.247 -2.140 -22.869 1.00 97.50 113 LEU A O 1
ATOM 903 N N . THR A 1 114 ? 12.342 -2.731 -22.372 1.00 98.06 114 THR A N 1
ATOM 904 C CA . THR A 1 114 ? 12.548 -3.405 -23.668 1.00 98.06 114 THR A CA 1
ATOM 905 C C . THR A 1 114 ? 11.621 -4.607 -23.859 1.00 98.06 114 THR A C 1
ATOM 907 O O . THR A 1 114 ? 11.384 -5.013 -24.993 1.00 98.06 114 THR A O 1
ATOM 910 N N . LYS A 1 115 ? 11.029 -5.148 -22.781 1.00 97.94 115 LYS A N 1
ATOM 911 C CA . LYS A 1 115 ? 10.031 -6.236 -22.852 1.00 97.94 115 LYS A CA 1
ATOM 912 C C . LYS A 1 115 ? 8.667 -5.800 -23.409 1.00 97.94 115 LYS A C 1
ATOM 914 O O . LYS A 1 115 ? 7.784 -6.640 -23.561 1.00 97.94 115 LYS A O 1
ATOM 919 N N . TRP A 1 116 ? 8.486 -4.512 -23.695 1.00 97.44 116 TRP A N 1
ATOM 920 C CA . TRP A 1 116 ? 7.310 -3.946 -24.366 1.00 97.44 116 TRP A CA 1
ATOM 921 C C . TRP A 1 116 ? 7.590 -3.527 -25.807 1.00 97.44 116 TRP A C 1
ATOM 923 O O . TRP A 1 116 ? 6.716 -2.960 -26.452 1.00 97.44 116 TRP A O 1
ATOM 933 N N . LYS A 1 117 ? 8.800 -3.781 -26.311 1.00 96.62 117 LYS A N 1
ATOM 934 C CA . LYS A 1 117 ? 9.121 -3.506 -27.705 1.00 96.62 117 LYS A CA 1
ATOM 935 C C . LYS A 1 117 ? 8.359 -4.479 -28.612 1.00 96.62 117 LYS A C 1
ATOM 937 O O . LYS A 1 117 ? 8.445 -5.688 -28.399 1.00 96.62 117 LYS A O 1
ATOM 942 N N . GLU A 1 118 ? 7.648 -3.923 -29.590 1.00 85.62 118 GLU A N 1
ATOM 943 C CA . GLU A 1 118 ? 7.006 -4.645 -30.700 1.00 85.62 118 GLU A CA 1
ATOM 944 C C . GLU A 1 118 ? 8.019 -5.049 -31.781 1.00 85.62 118 GLU A C 1
ATOM 946 O O . GLU A 1 118 ? 8.976 -4.271 -32.036 1.00 85.62 118 GLU A O 1
#

Secondary structure (DSSP, 8-state):
--HHHHHHHHHHHSSGGGS-HHHHHHHSPPPTT-SS-HHHHHHHHHHHHHHHHT-TT-TTSTTTS-HHHHHHHTT--HHHHHHHHSTT--EEESSTTS---EEEGGGS----GGGG--

Sequence (118 aa):
MNPQIRAKLKQIYGTPDKVDLFVGGLLEDPVQRGFIGPTFACIIGPQFQRTRDGDRFYYENPGIFTRAQLIEIRKSSFSRLLCDNGDNISRVPREAFRIGQMISCAQISQIDLTKWKE

Radius of gyration: 21.45 Å; chains: 1; bounding box: 46×31×61 Å

InterPro domains:
  IPR010255 Haem peroxidase superfamily [SSF48113] (2-118)
  IPR019791 Haem peroxidase, animal-type [PF03098] (2-97)
  IPR019791 Haem peroxidase, animal-type [PR00457] (2-22)
  IPR019791 Haem peroxidase, animal-type [PR00457] (73-87)
  IPR019791 Haem peroxidase, animal-type [PS50292] (1-118)
  IPR037120 Haem peroxidase domain superfamily, animal type [G3DSA:1.10.640.10] (1-118)